Protein AF-A0A2N9M0F8-F1 (afdb_monomer_lite)

Sequence (91 aa):
MSFELFQIERIAEAQEYILYGRGACVAMVHGRSLGSSGYMTEKGLAFLFWRDGRPWLVSKGSEVEAAPEQVQEIQKFSEDLKNALGATDEH

Structure (mmCIF, N/CA/C/O backbone):
data_AF-A0A2N9M0F8-F1
#
_entry.id   AF-A0A2N9M0F8-F1
#
loop_
_atom_site.group_PDB
_atom_site.id
_atom_site.type_symbol
_atom_site.label_atom_id
_atom_site.label_alt_id
_atom_site.label_comp_id
_atom_site.label_asym_id
_atom_site.label_entity_id
_atom_site.label_seq_id
_atom_site.pdbx_PDB_ins_code
_atom_site.Cartn_x
_atom_site.Cartn_y
_atom_site.Cartn_z
_atom_site.occupancy
_atom_site.B_iso_or_equiv
_atom_site.auth_seq_id
_atom_site.auth_comp_id
_atom_site.auth_asym_id
_atom_site.auth_atom_id
_atom_site.pdbx_PDB_model_num
ATOM 1 N N . MET A 1 1 ? -4.521 -6.154 18.564 1.00 54.50 1 MET A N 1
ATOM 2 C CA . MET A 1 1 ? -3.107 -6.006 18.152 1.00 54.50 1 MET A CA 1
ATOM 3 C C . MET A 1 1 ? -2.823 -4.515 18.012 1.00 54.50 1 MET A C 1
ATOM 5 O O . MET A 1 1 ? -3.724 -3.811 17.582 1.00 54.50 1 MET A O 1
ATOM 9 N N . SER A 1 2 ? -1.665 -4.018 18.460 1.00 62.12 2 SER A N 1
ATOM 10 C CA . SER A 1 2 ? -1.343 -2.575 18.441 1.00 62.12 2 SER A CA 1
ATOM 11 C C . SER A 1 2 ? -0.648 -2.181 17.132 1.00 62.12 2 SER A C 1
ATOM 13 O O . SER A 1 2 ? 0.200 -2.933 16.656 1.00 62.12 2 SER A O 1
ATOM 15 N N . PHE A 1 3 ? -0.967 -1.004 16.583 1.00 63.75 3 PHE A N 1
ATOM 16 C CA . PHE A 1 3 ? -0.347 -0.424 15.378 1.00 63.75 3 PHE A CA 1
ATOM 17 C C . PHE A 1 3 ? 1.182 -0.283 15.480 1.00 63.75 3 PHE A C 1
ATOM 19 O O . PHE A 1 3 ? 1.887 -0.412 14.479 1.00 63.75 3 PHE A O 1
ATOM 26 N N . GLU A 1 4 ? 1.698 -0.101 16.698 1.00 64.62 4 GLU A N 1
ATOM 27 C CA . GLU A 1 4 ? 3.135 0.035 16.972 1.00 64.62 4 GLU A CA 1
ATOM 28 C C . GLU A 1 4 ? 3.935 -1.228 16.622 1.00 64.62 4 GLU A C 1
ATOM 30 O O . GLU A 1 4 ? 5.099 -1.131 16.244 1.00 64.62 4 GLU A O 1
ATOM 35 N N . LEU A 1 5 ? 3.312 -2.414 16.673 1.00 68.06 5 LEU A N 1
ATOM 36 C CA . LEU A 1 5 ? 3.971 -3.674 16.305 1.00 68.06 5 LEU A CA 1
ATOM 37 C C . LEU A 1 5 ? 4.194 -3.803 14.793 1.00 68.06 5 LEU A C 1
ATOM 39 O O . LEU A 1 5 ? 5.079 -4.541 14.367 1.00 68.06 5 LEU A O 1
ATOM 43 N N . PHE A 1 6 ? 3.403 -3.089 13.991 1.00 76.81 6 PHE A N 1
ATOM 44 C CA . PHE A 1 6 ? 3.450 -3.152 12.531 1.00 76.81 6 PHE A CA 1
ATOM 45 C C . PHE A 1 6 ? 4.129 -1.941 11.893 1.00 76.81 6 PHE A C 1
ATOM 47 O O . PHE A 1 6 ? 4.247 -1.912 10.667 1.00 76.81 6 PHE A O 1
ATOM 54 N N . GLN A 1 7 ? 4.570 -0.966 12.701 1.00 85.50 7 GLN A N 1
ATOM 55 C CA . GLN A 1 7 ? 5.099 0.326 12.246 1.00 85.50 7 GLN A CA 1
ATOM 56 C C . GLN A 1 7 ? 4.124 1.051 11.303 1.00 85.50 7 GLN A C 1
ATOM 58 O O . GLN A 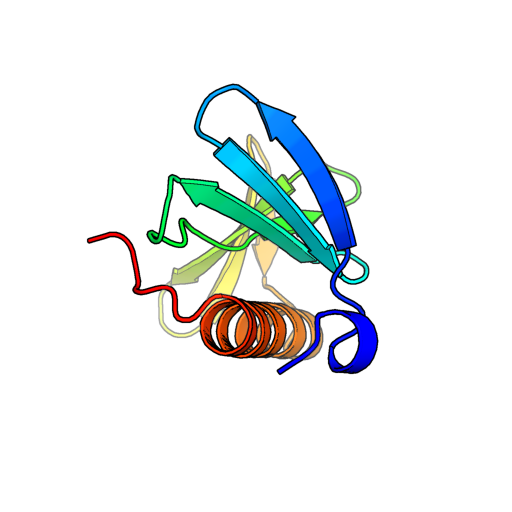1 7 ? 4.528 1.632 10.297 1.00 85.50 7 GLN A O 1
ATOM 63 N N . ILE A 1 8 ? 2.825 0.944 11.599 1.00 91.06 8 ILE A N 1
ATOM 64 C CA . ILE A 1 8 ? 1.762 1.589 10.832 1.00 91.06 8 ILE A CA 1
ATOM 65 C C . ILE A 1 8 ? 1.339 2.852 11.569 1.00 91.06 8 ILE A C 1
ATOM 67 O O . ILE A 1 8 ? 0.982 2.808 12.746 1.00 91.06 8 ILE A O 1
ATOM 71 N N . GLU A 1 9 ? 1.314 3.965 10.853 1.00 91.94 9 GLU A N 1
ATOM 72 C CA . GLU A 1 9 ? 0.966 5.271 11.401 1.00 91.94 9 GLU A CA 1
ATOM 73 C C . GLU A 1 9 ? -0.288 5.823 10.727 1.00 91.94 9 GLU A C 1
ATOM 75 O O . GLU A 1 9 ? -0.546 5.563 9.551 1.00 91.94 9 GLU A O 1
ATOM 80 N N . ARG A 1 10 ? -1.076 6.610 11.466 1.00 92.12 10 ARG A N 1
ATOM 81 C CA . ARG A 1 10 ? -2.137 7.433 10.873 1.00 92.12 10 ARG A CA 1
ATOM 82 C C . ARG A 1 10 ? -1.497 8.690 10.301 1.00 92.12 10 ARG A C 1
ATOM 84 O O . ARG A 1 10 ? -1.014 9.521 11.062 1.00 92.12 10 ARG A O 1
ATOM 91 N N . ILE A 1 11 ? -1.505 8.819 8.978 1.00 93.12 11 ILE A N 1
ATOM 92 C CA . ILE A 1 11 ? -0.953 9.978 8.267 1.00 93.12 11 ILE A CA 1
ATOM 93 C C . ILE A 1 11 ? -1.950 11.140 8.300 1.00 93.12 11 ILE A C 1
ATOM 95 O O . ILE A 1 11 ? -1.575 12.283 8.545 1.00 93.12 11 ILE A O 1
ATOM 99 N N . ALA A 1 12 ? -3.220 10.853 8.011 1.00 90.50 12 ALA A N 1
ATOM 100 C CA . ALA A 1 12 ? -4.274 11.854 7.914 1.00 90.50 12 ALA A CA 1
ATOM 101 C C . ALA A 1 12 ? -5.636 11.240 8.243 1.00 90.50 12 ALA A C 1
ATOM 103 O O . ALA A 1 12 ? -5.843 10.037 8.089 1.00 90.50 12 ALA A O 1
ATOM 104 N N . GLU A 1 13 ? -6.569 12.083 8.665 1.00 92.00 13 GLU A N 1
ATOM 105 C CA . GLU A 1 13 ? -7.944 11.700 8.958 1.00 92.00 13 GLU A CA 1
ATOM 106 C C . GLU A 1 13 ? -8.881 12.771 8.394 1.00 92.00 13 GLU A C 1
ATOM 108 O O . GLU A 1 13 ? -8.694 13.970 8.608 1.00 92.00 13 GLU A O 1
ATOM 113 N N . ALA A 1 14 ? -9.867 12.321 7.631 1.00 86.88 14 ALA A N 1
ATOM 114 C CA . ALA A 1 14 ? -11.012 13.086 7.171 1.00 86.88 14 ALA A CA 1
ATOM 115 C C . ALA A 1 14 ? -12.282 12.364 7.635 1.00 86.88 14 ALA A C 1
ATOM 117 O O . ALA A 1 14 ? -12.220 11.211 8.044 1.00 86.88 14 ALA A O 1
ATOM 118 N N . GLN A 1 15 ? -13.428 13.042 7.558 1.00 86.06 15 GLN A N 1
ATOM 119 C CA . GLN A 1 15 ? -14.696 12.668 8.199 1.00 86.06 15 GLN A CA 1
ATOM 120 C C . GLN A 1 15 ? -14.944 11.160 8.393 1.00 86.06 15 GLN A C 1
ATOM 122 O O . GLN A 1 15 ? -15.177 10.734 9.518 1.00 86.06 15 GLN A O 1
ATOM 127 N N . GLU A 1 16 ? -14.868 10.362 7.328 1.00 87.06 16 GLU A N 1
ATOM 128 C CA . GLU A 1 16 ? -15.007 8.902 7.413 1.0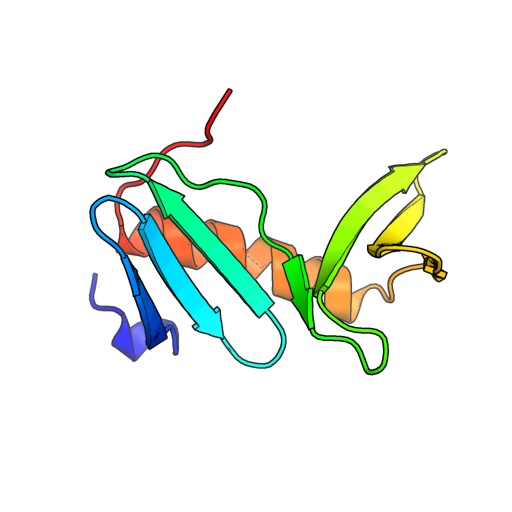0 87.06 16 GLU A CA 1
ATOM 129 C C . GLU A 1 16 ? -13.778 8.138 6.890 1.00 87.06 16 GLU A C 1
ATOM 131 O O . GLU A 1 16 ? -13.774 6.908 6.876 1.00 87.06 16 GLU A O 1
ATOM 136 N N . TYR A 1 17 ? -12.727 8.853 6.480 1.00 89.38 17 TYR A N 1
ATOM 137 C CA . TYR A 1 17 ? -11.552 8.289 5.823 1.00 89.38 17 TYR A CA 1
ATOM 138 C C . TYR A 1 17 ? -10.305 8.467 6.677 1.00 89.38 17 TYR A C 1
ATOM 140 O O . TYR A 1 17 ? -9.937 9.588 7.023 1.00 89.38 17 TYR A O 1
ATOM 148 N N . ILE A 1 18 ? -9.597 7.376 6.943 1.00 92.69 18 ILE A N 1
ATOM 149 C CA . ILE A 1 18 ? -8.295 7.414 7.608 1.00 92.69 18 ILE A CA 1
ATOM 150 C C . ILE A 1 18 ? -7.233 6.938 6.626 1.00 92.69 18 ILE A C 1
ATOM 152 O O . ILE A 1 18 ? -7.355 5.872 6.020 1.00 92.69 18 ILE A O 1
ATOM 156 N N . LEU A 1 19 ? -6.183 7.739 6.471 1.00 92.44 19 LEU A N 1
ATOM 157 C CA . LEU A 1 19 ? -5.011 7.395 5.685 1.00 92.44 19 LEU A CA 1
ATOM 158 C C . LEU A 1 19 ? -3.950 6.792 6.605 1.00 92.44 19 LEU A C 1
ATOM 160 O O . LEU A 1 19 ? -3.496 7.441 7.550 1.00 92.44 19 LEU A O 1
ATOM 164 N N . TYR A 1 20 ? -3.534 5.568 6.306 1.00 93.81 20 TYR A N 1
ATOM 165 C CA . TYR A 1 20 ? -2.484 4.854 7.021 1.00 93.81 20 TYR A CA 1
ATOM 166 C C . TYR A 1 20 ? -1.217 4.750 6.182 1.00 93.81 20 TYR A C 1
ATOM 168 O O . TYR A 1 20 ? -1.285 4.626 4.959 1.00 93.81 20 TYR A O 1
ATOM 176 N N . GLY A 1 21 ? -0.068 4.774 6.852 1.00 94.12 21 GLY A N 1
ATOM 177 C CA . GLY A 1 21 ? 1.252 4.739 6.235 1.00 94.12 21 GLY A CA 1
ATOM 178 C C . GLY A 1 21 ? 2.192 3.730 6.864 1.00 94.12 21 GLY A C 1
ATOM 179 O O . GLY A 1 21 ? 2.132 3.498 8.070 1.00 94.12 21 GLY A O 1
ATOM 180 N N . ARG A 1 22 ? 3.094 3.186 6.043 1.00 94.88 22 ARG A N 1
ATOM 181 C CA . ARG A 1 22 ? 4.298 2.475 6.486 1.00 94.88 22 ARG A CA 1
ATOM 182 C C . ARG A 1 22 ? 5.390 2.561 5.427 1.00 94.88 22 ARG A C 1
ATOM 184 O O . ARG A 1 22 ? 5.270 1.957 4.361 1.00 94.88 22 ARG A O 1
ATOM 191 N N . GLY A 1 23 ? 6.477 3.269 5.728 1.00 92.94 23 GLY A N 1
ATOM 192 C CA . GLY A 1 23 ? 7.521 3.529 4.734 1.00 92.94 23 GLY A CA 1
ATOM 193 C C . GLY A 1 23 ? 6.927 4.227 3.507 1.00 92.94 23 GLY A C 1
ATOM 194 O O . GLY A 1 23 ? 6.265 5.251 3.645 1.00 92.94 23 GLY A O 1
ATOM 195 N N . ALA A 1 24 ? 7.120 3.653 2.317 1.00 94.38 24 ALA A N 1
ATOM 196 C CA . ALA A 1 24 ? 6.512 4.151 1.082 1.00 94.38 24 ALA A CA 1
ATOM 197 C C . ALA A 1 24 ? 5.065 3.666 0.860 1.00 94.38 24 ALA A C 1
ATOM 199 O O . ALA A 1 24 ? 4.397 4.152 -0.049 1.00 94.38 24 ALA A O 1
ATOM 200 N N . CYS A 1 25 ? 4.553 2.727 1.658 1.00 95.69 25 CYS A N 1
ATOM 201 C CA . CYS A 1 25 ? 3.191 2.223 1.501 1.00 95.69 25 CYS A CA 1
ATOM 202 C C . CYS A 1 25 ? 2.163 3.168 2.126 1.00 95.69 25 CYS A C 1
ATOM 204 O O . CYS A 1 25 ? 2.374 3.702 3.218 1.00 95.69 25 CYS A O 1
ATOM 206 N N . VAL A 1 26 ? 1.027 3.324 1.448 1.00 94.75 26 VAL A N 1
ATOM 207 C CA . VAL A 1 26 ? -0.101 4.147 1.894 1.00 94.75 26 VAL A CA 1
ATOM 208 C C . VAL A 1 26 ? -1.407 3.425 1.581 1.00 94.75 26 VAL A C 1
ATOM 210 O O . VAL A 1 26 ? -1.553 2.871 0.497 1.00 94.75 26 VAL A O 1
ATOM 213 N N . ALA A 1 27 ? -2.376 3.448 2.491 1.00 93.56 27 ALA A N 1
ATOM 214 C CA . ALA A 1 27 ? -3.728 2.962 2.218 1.00 93.56 27 ALA A CA 1
ATOM 215 C C . ALA A 1 27 ? -4.783 3.855 2.855 1.00 93.56 27 ALA A C 1
ATOM 217 O O . ALA A 1 27 ? -4.565 4.447 3.912 1.00 93.56 27 ALA A O 1
ATOM 218 N N . MET A 1 28 ? -5.941 3.920 2.205 1.00 91.81 28 MET A N 1
ATOM 219 C CA . MET A 1 28 ? -7.104 4.647 2.688 1.00 91.81 28 MET A CA 1
ATOM 220 C C . MET A 1 28 ? -8.148 3.660 3.204 1.00 91.81 28 MET A C 1
ATOM 222 O O . MET A 1 28 ? -8.434 2.652 2.559 1.00 91.81 28 MET A O 1
ATOM 226 N N . VAL A 1 29 ? -8.704 3.958 4.372 1.00 91.19 29 VAL A N 1
ATOM 227 C CA . VAL A 1 29 ? -9.705 3.134 5.051 1.00 91.19 29 VAL A CA 1
ATOM 228 C C . VAL A 1 29 ? -10.966 3.959 5.254 1.00 91.19 29 VAL A C 1
ATOM 230 O O . VAL A 1 29 ? -10.881 5.055 5.805 1.00 91.19 29 VAL A O 1
ATOM 233 N N . HIS A 1 30 ? -12.118 3.423 4.848 1.00 89.75 30 HIS A N 1
ATOM 234 C CA . HIS A 1 30 ? -13.444 3.989 5.110 1.00 89.75 30 HIS A CA 1
ATOM 235 C C . HIS A 1 30 ? -14.179 3.104 6.120 1.00 89.75 30 HIS A C 1
ATOM 237 O O . HIS A 1 30 ? -14.590 1.983 5.819 1.00 89.75 30 HIS A O 1
ATOM 243 N N . GLY A 1 31 ? -14.303 3.564 7.366 1.00 84.38 31 GLY A N 1
ATOM 244 C CA . GLY A 1 31 ? -14.876 2.757 8.450 1.00 84.38 31 GLY A CA 1
ATOM 245 C C . GLY A 1 31 ? -14.071 1.475 8.728 1.00 84.38 31 GLY A C 1
ATOM 246 O O . GLY A 1 31 ? -13.034 1.525 9.383 1.00 84.38 31 GLY A O 1
ATOM 247 N N . ARG A 1 32 ? -14.568 0.318 8.264 1.00 80.44 32 ARG A N 1
ATOM 248 C CA . ARG A 1 32 ? -13.884 -0.996 8.346 1.00 80.44 32 ARG A CA 1
ATOM 249 C C . ARG A 1 32 ? -13.475 -1.555 6.982 1.00 80.44 32 ARG A C 1
ATOM 251 O O . ARG A 1 32 ? -12.964 -2.672 6.920 1.00 80.44 32 ARG A O 1
ATOM 258 N N . SER A 1 33 ? -13.712 -0.804 5.916 1.00 82.00 33 SER A N 1
ATOM 259 C CA . SER A 1 33 ? -13.345 -1.190 4.563 1.00 82.00 33 SER A CA 1
ATOM 260 C C . SER A 1 33 ? -11.958 -0.654 4.256 1.00 82.00 33 SER A C 1
ATOM 262 O O . SER A 1 33 ? -11.707 0.551 4.343 1.00 82.00 33 SER A O 1
ATOM 264 N N . LEU A 1 34 ? -11.039 -1.561 3.938 1.00 83.75 34 LEU A N 1
ATOM 265 C CA . LEU A 1 34 ? -9.741 -1.193 3.397 1.00 83.75 34 LEU A CA 1
ATOM 266 C C . LEU A 1 34 ? -9.892 -1.030 1.881 1.00 83.75 34 LEU A C 1
ATOM 268 O O . LEU A 1 34 ? -10.227 -1.994 1.191 1.00 83.75 34 LEU A O 1
ATOM 272 N N . GLY A 1 35 ? -9.638 0.181 1.380 1.00 78.62 35 GLY A N 1
ATOM 273 C CA . GLY A 1 35 ? -9.496 0.426 -0.052 1.00 78.62 35 GLY A CA 1
ATOM 274 C C . GLY A 1 35 ? -8.175 -0.132 -0.593 1.00 78.62 35 GLY A C 1
ATOM 275 O O . GLY A 1 35 ? -7.446 -0.854 0.084 1.00 78.62 35 GLY A O 1
ATOM 276 N N . SER A 1 36 ? -7.805 0.228 -1.820 1.00 78.31 36 SER A N 1
ATOM 277 C CA . SER A 1 36 ? -6.536 -0.252 -2.379 1.00 78.31 36 SER A CA 1
ATOM 278 C C . SER A 1 36 ? -5.330 0.371 -1.666 1.00 78.31 36 SER A C 1
ATOM 280 O O . SER A 1 36 ? -5.246 1.591 -1.505 1.00 78.31 36 SER A O 1
ATOM 282 N N . SER A 1 37 ? -4.352 -0.461 -1.313 1.00 89.44 37 SER A N 1
ATOM 283 C CA . SER A 1 37 ? -3.024 0.001 -0.906 1.00 89.44 37 SER A CA 1
ATOM 284 C C . SER A 1 37 ? -2.232 0.478 -2.122 1.00 89.44 37 SER A C 1
ATOM 286 O O . SER A 1 37 ? -2.273 -0.132 -3.194 1.00 89.44 37 SER A O 1
ATOM 288 N N . GLY A 1 38 ? -1.497 1.567 -1.947 1.00 91.38 38 GLY A N 1
ATOM 289 C CA . GLY A 1 38 ? -0.601 2.142 -2.935 1.00 91.38 38 GLY A CA 1
ATOM 290 C C . GLY A 1 38 ? 0.812 2.334 -2.393 1.00 91.38 38 GLY A C 1
ATOM 291 O O . GLY A 1 38 ? 1.105 2.099 -1.220 1.00 91.38 38 GLY A O 1
ATOM 292 N N . TYR A 1 39 ? 1.688 2.773 -3.285 1.00 94.19 39 TYR A N 1
ATOM 293 C CA . TYR A 1 39 ? 3.102 3.009 -3.054 1.00 94.19 39 TYR A CA 1
ATOM 294 C C . TYR A 1 39 ? 3.454 4.436 -3.466 1.00 94.19 39 TYR A C 1
ATOM 296 O O . TYR A 1 39 ? 3.126 4.878 -4.571 1.00 94.19 39 TYR A O 1
ATOM 304 N N . MET A 1 40 ? 4.113 5.172 -2.581 1.00 92.44 40 MET A N 1
ATOM 305 C CA . MET A 1 40 ? 4.588 6.518 -2.849 1.00 92.44 40 MET A CA 1
ATOM 306 C C . MET A 1 40 ? 5.865 6.439 -3.681 1.00 92.44 40 MET A C 1
ATOM 308 O O . MET A 1 40 ? 6.892 5.936 -3.233 1.00 92.44 40 MET A O 1
ATOM 312 N N . THR A 1 41 ? 5.792 6.939 -4.909 1.00 89.12 41 THR A N 1
ATOM 313 C CA . THR A 1 41 ? 6.936 7.051 -5.819 1.00 89.12 41 THR A CA 1
ATOM 314 C C . THR A 1 41 ? 7.337 8.515 -5.972 1.00 89.12 41 THR A C 1
ATOM 316 O O . THR A 1 41 ? 6.589 9.418 -5.594 1.00 89.12 41 THR A O 1
ATOM 319 N N . GLU A 1 42 ? 8.468 8.783 -6.623 1.00 86.25 42 GLU A N 1
ATOM 320 C CA . GLU A 1 42 ? 8.862 10.150 -7.001 1.00 86.25 42 GLU A CA 1
ATOM 321 C C . GLU A 1 42 ? 7.819 10.851 -7.893 1.00 86.25 42 GLU A C 1
ATOM 323 O O . GLU A 1 42 ? 7.754 12.076 -7.943 1.00 86.25 42 GLU A O 1
ATOM 328 N N . LYS A 1 43 ? 6.973 10.075 -8.585 1.00 85.38 43 LYS A N 1
ATOM 329 C CA . LYS A 1 43 ? 5.889 10.571 -9.445 1.00 85.38 43 LYS A CA 1
ATOM 330 C C . LYS A 1 43 ? 4.532 10.621 -8.730 1.00 85.38 43 LYS A C 1
ATOM 332 O O . LYS A 1 43 ? 3.506 10.815 -9.380 1.00 85.38 43 LYS A O 1
ATOM 337 N N . GLY A 1 44 ? 4.517 10.434 -7.410 1.00 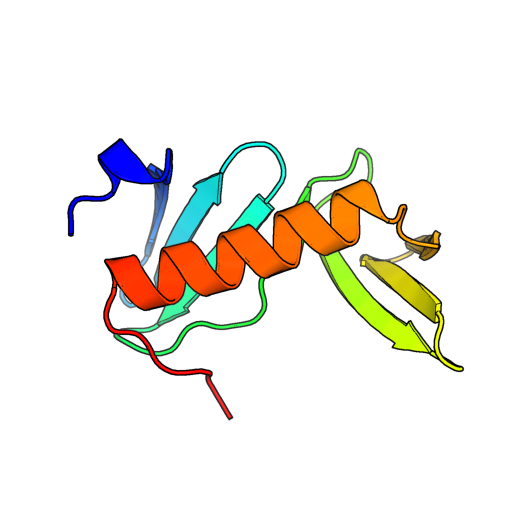88.88 44 GLY A N 1
ATOM 338 C CA . GLY A 1 44 ? 3.319 10.394 -6.575 1.00 88.88 44 GLY A CA 1
ATOM 339 C C . GLY A 1 44 ? 2.810 8.978 -6.296 1.00 88.88 44 GLY A C 1
ATOM 340 O O . GLY A 1 44 ? 3.527 7.989 -6.473 1.00 88.88 44 GLY A O 1
ATOM 341 N N . LEU A 1 45 ? 1.559 8.893 -5.838 1.00 92.31 45 LEU A N 1
ATOM 342 C CA . LEU A 1 45 ? 0.920 7.638 -5.446 1.00 92.31 45 LEU A CA 1
ATOM 343 C C . LEU A 1 45 ? 0.666 6.741 -6.667 1.00 92.31 45 LEU A C 1
ATOM 345 O O . LEU A 1 45 ? -0.017 7.143 -7.613 1.00 92.31 45 LEU A O 1
ATOM 349 N N . ALA A 1 46 ? 1.203 5.526 -6.617 1.00 94.88 46 ALA A N 1
ATOM 350 C CA . ALA A 1 46 ? 0.978 4.473 -7.594 1.00 94.88 46 ALA A CA 1
ATOM 351 C C . ALA A 1 46 ? 0.267 3.281 -6.944 1.00 94.88 46 ALA A 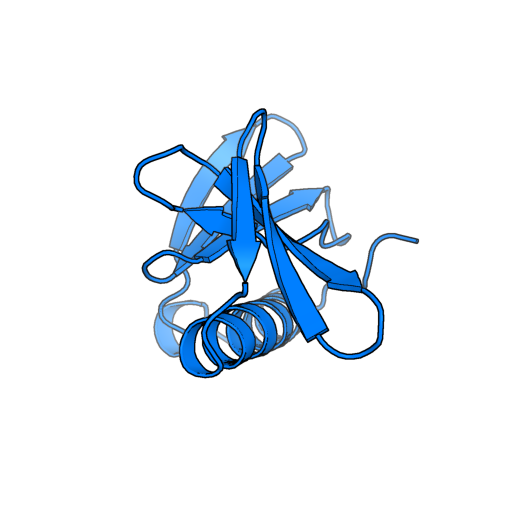C 1
ATOM 353 O O . ALA A 1 46 ? 0.494 2.986 -5.774 1.00 94.88 46 ALA A O 1
ATOM 354 N N . PHE A 1 47 ? -0.558 2.569 -7.701 1.00 92.94 47 PHE A N 1
ATOM 355 C CA . PHE A 1 47 ? -1.240 1.361 -7.241 1.00 92.94 47 PHE A CA 1
ATOM 356 C C . PHE A 1 47 ? -0.681 0.131 -7.944 1.00 92.94 47 PHE A C 1
ATOM 358 O O . PHE A 1 47 ? -0.249 0.207 -9.096 1.00 92.94 47 PHE A O 1
ATOM 365 N N . LEU A 1 48 ? -0.693 -0.997 -7.237 1.00 92.94 48 LEU A N 1
ATOM 366 C CA . LEU A 1 48 ? -0.241 -2.271 -7.772 1.00 92.94 48 LEU A CA 1
ATOM 367 C C . LEU A 1 48 ? -1.322 -2.882 -8.673 1.00 92.94 48 LEU A C 1
ATOM 369 O O . LEU A 1 48 ? -2.418 -3.193 -8.215 1.00 92.94 48 LEU A O 1
ATOM 373 N N . PHE A 1 49 ? -0.985 -3.112 -9.937 1.00 92.31 49 PHE A N 1
ATOM 374 C CA . PHE A 1 49 ? -1.811 -3.819 -10.910 1.00 92.31 49 PHE A CA 1
ATOM 375 C C . PHE A 1 49 ? -1.081 -5.043 -11.445 1.00 92.31 49 PHE A C 1
ATOM 377 O O . PHE A 1 49 ? 0.132 -5.025 -11.627 1.00 92.31 49 PHE A O 1
ATOM 384 N N . TRP A 1 50 ? -1.830 -6.093 -11.765 1.00 92.12 50 TRP A N 1
ATOM 385 C CA . TRP A 1 50 ? -1.297 -7.277 -12.432 1.00 92.12 50 TRP A CA 1
ATOM 386 C C . TRP A 1 50 ? -1.711 -7.267 -13.901 1.00 92.12 50 TRP A C 1
ATOM 388 O O . TRP A 1 50 ? -2.895 -7.145 -14.213 1.00 92.12 50 TRP A O 1
ATOM 398 N N . ARG A 1 51 ? -0.739 -7.391 -14.808 1.00 92.56 51 ARG A N 1
ATOM 399 C CA . ARG A 1 51 ? -0.958 -7.489 -16.260 1.00 92.56 51 ARG A CA 1
ATOM 400 C C . ARG A 1 51 ? -0.081 -8.598 -16.813 1.00 92.56 51 ARG A C 1
ATOM 402 O O . ARG A 1 51 ? 1.124 -8.588 -16.580 1.00 92.56 51 ARG A O 1
ATOM 409 N N . ASP A 1 52 ? -0.691 -9.574 -17.480 1.00 92.81 52 ASP A N 1
ATOM 410 C CA . ASP A 1 52 ? 0.011 -10.729 -18.058 1.00 92.81 52 ASP A CA 1
ATOM 411 C C . ASP A 1 52 ? 0.942 -11.448 -17.057 1.00 92.81 52 ASP A C 1
ATOM 413 O O . ASP A 1 52 ? 2.056 -11.857 -17.383 1.00 92.81 52 ASP A O 1
ATOM 417 N N . GLY A 1 53 ? 0.504 -11.557 -15.796 1.00 93.00 53 GLY A N 1
ATOM 418 C CA . GLY A 1 53 ? 1.277 -12.172 -14.710 1.00 93.00 53 GLY A CA 1
ATOM 419 C C . GLY A 1 53 ? 2.428 -11.321 -14.163 1.00 93.00 53 GLY A C 1
ATOM 420 O O . GLY A 1 53 ? 3.159 -11.793 -13.297 1.00 93.00 53 GLY A O 1
ATOM 421 N N . ARG A 1 54 ? 2.588 -10.076 -14.629 1.00 95.06 54 ARG A N 1
ATOM 422 C CA . ARG A 1 54 ? 3.612 -9.141 -14.152 1.00 95.06 54 ARG A CA 1
ATOM 423 C C . ARG A 1 54 ? 3.006 -8.048 -13.276 1.00 95.06 54 ARG A C 1
ATOM 425 O O . ARG A 1 54 ? 1.931 -7.537 -13.611 1.00 95.06 54 ARG A O 1
ATOM 432 N N . PRO A 1 55 ? 3.674 -7.674 -12.178 1.00 95.69 55 PRO A N 1
ATOM 433 C CA . PRO A 1 55 ? 3.227 -6.594 -11.319 1.00 95.69 55 PRO A CA 1
ATOM 434 C C . PRO A 1 55 ? 3.666 -5.234 -11.881 1.00 95.69 55 PRO A C 1
ATOM 436 O O . PRO A 1 55 ? 4.802 -5.053 -12.308 1.00 95.69 55 PRO A O 1
ATOM 439 N N . TRP A 1 56 ? 2.771 -4.257 -11.852 1.00 95.62 56 TRP A N 1
ATOM 440 C CA . TRP A 1 56 ? 2.996 -2.894 -12.325 1.00 95.62 56 TRP A CA 1
ATOM 441 C C . TRP A 1 56 ? 2.575 -1.892 -11.258 1.00 95.62 56 TRP A C 1
ATOM 443 O O . TRP A 1 56 ? 1.499 -2.021 -10.680 1.00 95.62 56 TRP A O 1
ATOM 453 N N . LEU A 1 57 ? 3.390 -0.865 -11.040 1.00 94.75 57 LEU A N 1
ATOM 454 C CA . LEU A 1 57 ? 3.002 0.336 -10.313 1.00 94.75 57 LEU A CA 1
ATOM 455 C C . LEU A 1 57 ? 2.465 1.364 -11.307 1.00 94.75 57 LEU A C 1
ATOM 457 O O . LEU A 1 57 ? 3.202 1.891 -12.143 1.00 94.75 57 LEU A O 1
ATOM 461 N N . VAL A 1 58 ? 1.167 1.641 -11.203 1.00 94.12 58 VAL A N 1
ATOM 462 C CA . VAL A 1 58 ? 0.441 2.561 -12.084 1.00 94.12 58 VAL A CA 1
ATOM 463 C C . VAL A 1 58 ? 0.044 3.801 -11.296 1.00 94.12 58 VAL A C 1
ATOM 465 O O . VAL A 1 58 ? -0.695 3.717 -10.316 1.00 94.12 58 VAL A O 1
ATOM 468 N N . SER A 1 59 ? 0.516 4.960 -11.738 1.00 91.19 59 SER A N 1
ATOM 469 C CA . SER A 1 59 ? 0.101 6.272 -11.247 1.00 91.19 59 SER A CA 1
ATOM 470 C C . SER A 1 59 ? -0.481 7.108 -12.385 1.00 91.19 59 SER A C 1
ATOM 472 O O . SER A 1 59 ? -0.502 6.707 -13.553 1.00 91.19 59 SER A O 1
ATOM 474 N N . LYS A 1 60 ? -0.968 8.310 -12.064 1.00 86.19 60 LYS A N 1
ATOM 475 C CA . LYS A 1 60 ? -1.463 9.240 -13.081 1.00 86.19 60 LYS A CA 1
ATOM 476 C C . LYS A 1 60 ? -0.317 9.664 -14.011 1.00 86.19 60 LYS A C 1
ATOM 478 O O . LYS A 1 60 ? 0.467 10.544 -13.676 1.00 86.19 60 LYS A O 1
ATOM 483 N N . GLY A 1 61 ? -0.260 9.060 -15.199 1.00 83.94 61 GLY A N 1
ATOM 484 C CA . GLY A 1 61 ? 0.711 9.393 -16.247 1.00 83.94 61 GLY A CA 1
ATOM 485 C C . GLY A 1 61 ? 2.044 8.642 -16.167 1.00 83.94 61 GLY A C 1
ATOM 486 O O . GLY A 1 61 ? 2.979 9.010 -16.875 1.00 83.94 61 GLY A O 1
ATOM 487 N N . SER A 1 62 ? 2.159 7.604 -15.334 1.00 87.94 62 SER A N 1
ATOM 488 C CA . SER A 1 62 ? 3.333 6.731 -15.321 1.00 87.94 62 SER A CA 1
ATOM 489 C C . SER A 1 62 ? 2.947 5.302 -14.984 1.00 87.94 62 SER A C 1
ATOM 491 O O . SER A 1 62 ? 2.168 5.056 -14.070 1.00 87.94 62 SER A O 1
ATOM 493 N N . GLU A 1 63 ? 3.569 4.362 -15.681 1.00 92.44 63 GLU A N 1
ATOM 494 C CA . GLU A 1 63 ? 3.460 2.936 -15.403 1.00 92.44 63 GLU A CA 1
ATOM 495 C C . GLU A 1 63 ? 4.866 2.358 -15.433 1.00 92.44 63 GLU A C 1
ATOM 497 O O . GLU A 1 63 ? 5.611 2.574 -16.390 1.00 92.44 63 GLU A O 1
ATOM 502 N N . VAL A 1 64 ? 5.250 1.684 -14.358 1.00 93.56 64 VAL A N 1
ATOM 503 C CA . VAL A 1 64 ? 6.550 1.024 -14.248 1.00 93.56 64 VAL A CA 1
ATOM 504 C C . VAL A 1 64 ? 6.338 -0.384 -13.726 1.00 93.56 64 VAL A C 1
ATOM 506 O O . VAL A 1 64 ? 5.440 -0.614 -12.916 1.00 93.56 64 VAL A O 1
ATOM 509 N N . GLU A 1 65 ? 7.135 -1.333 -14.201 1.00 94.75 65 GLU A N 1
ATOM 510 C CA . GLU A 1 65 ? 7.119 -2.682 -13.640 1.00 94.75 65 GLU A CA 1
ATOM 511 C C . GLU A 1 65 ? 7.537 -2.601 -12.166 1.00 94.75 65 GLU A C 1
ATOM 513 O O . GLU A 1 65 ? 8.495 -1.904 -11.820 1.00 94.75 65 GLU A O 1
ATOM 518 N N . ALA A 1 66 ? 6.767 -3.243 -11.291 1.00 94.94 66 ALA A N 1
ATOM 519 C CA . ALA A 1 66 ? 7.026 -3.213 -9.861 1.00 94.94 66 ALA A CA 1
ATOM 520 C C . ALA A 1 66 ? 8.166 -4.178 -9.534 1.00 94.94 66 ALA A C 1
ATOM 522 O O . ALA A 1 66 ? 8.145 -5.339 -9.951 1.00 94.94 66 ALA A O 1
ATOM 523 N N . ALA A 1 67 ? 9.131 -3.725 -8.739 1.00 94.88 67 ALA A N 1
ATOM 524 C CA . ALA A 1 67 ? 10.150 -4.619 -8.216 1.00 94.88 67 ALA A CA 1
ATOM 525 C C . ALA A 1 67 ? 9.515 -5.641 -7.246 1.00 94.88 67 ALA A C 1
ATOM 527 O O . ALA A 1 67 ? 8.559 -5.297 -6.538 1.00 94.88 67 ALA A O 1
ATOM 528 N N . PRO A 1 68 ? 10.027 -6.883 -7.167 1.00 95.00 68 PRO A N 1
ATOM 529 C CA . PRO A 1 68 ? 9.498 -7.904 -6.261 1.00 95.00 68 PRO A CA 1
ATOM 530 C C . PRO A 1 68 ? 9.414 -7.442 -4.801 1.00 95.00 68 PRO A C 1
ATOM 532 O O . PRO A 1 68 ? 8.459 -7.774 -4.101 1.00 95.00 68 PRO A O 1
ATOM 535 N N . GLU A 1 69 ? 10.376 -6.638 -4.355 1.00 94.44 69 GLU A N 1
ATOM 536 C CA . GLU A 1 69 ? 10.425 -6.078 -3.006 1.00 94.44 69 GLU A CA 1
ATOM 537 C C . GLU A 1 69 ? 9.247 -5.128 -2.764 1.00 94.44 69 GLU A C 1
ATOM 539 O O . GLU A 1 69 ? 8.577 -5.228 -1.740 1.00 94.44 69 GLU A O 1
ATOM 544 N N . GLN A 1 70 ? 8.920 -4.274 -3.740 1.00 94.62 70 GLN A N 1
ATOM 545 C CA . GLN A 1 70 ? 7.778 -3.357 -3.652 1.00 94.62 70 GLN A CA 1
ATOM 546 C C . GLN A 1 70 ? 6.457 -4.126 -3.575 1.00 94.62 70 GLN A C 1
ATOM 548 O O . GLN A 1 70 ? 5.571 -3.771 -2.801 1.00 94.62 70 GLN A O 1
ATOM 553 N N . VAL A 1 71 ? 6.324 -5.210 -4.347 1.00 95.12 71 VAL A N 1
ATOM 554 C CA . VAL A 1 71 ? 5.140 -6.081 -4.297 1.00 95.12 71 VAL A CA 1
ATOM 555 C C . VAL A 1 71 ? 4.979 -6.688 -2.906 1.00 95.12 71 VAL A C 1
ATOM 557 O O . VAL A 1 71 ? 3.890 -6.627 -2.335 1.00 95.12 71 VAL A O 1
ATOM 560 N N . GLN A 1 72 ? 6.061 -7.229 -2.343 1.00 95.12 72 GLN A N 1
ATOM 561 C CA . GLN A 1 72 ? 6.050 -7.819 -1.004 1.00 95.12 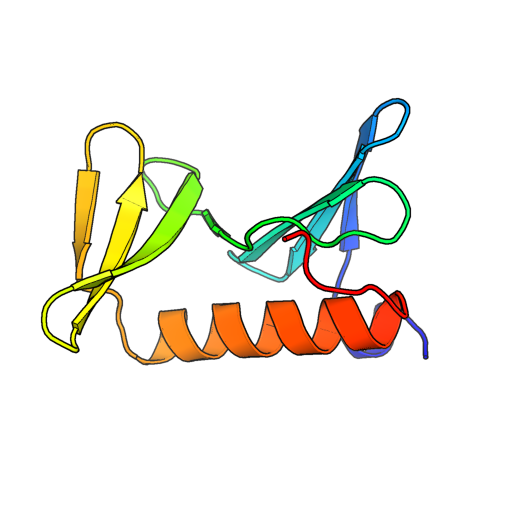72 GLN A CA 1
ATOM 562 C C . GLN A 1 72 ? 5.726 -6.782 0.076 1.00 95.12 72 GLN A C 1
ATOM 564 O O . GLN A 1 72 ? 4.934 -7.066 0.974 1.00 95.12 72 GLN A O 1
ATOM 569 N N . GLU A 1 73 ? 6.290 -5.575 -0.013 1.00 94.56 73 GLU A N 1
ATOM 570 C CA . GLU A 1 73 ? 6.008 -4.485 0.924 1.00 94.56 73 GLU A CA 1
ATOM 571 C C . GLU A 1 73 ? 4.525 -4.099 0.926 1.00 94.56 73 GLU A C 1
ATOM 573 O O . GLU A 1 73 ? 3.918 -4.025 1.999 1.00 94.56 73 GLU A O 1
ATOM 578 N N . ILE A 1 74 ? 3.925 -3.919 -0.258 1.00 94.44 74 ILE A N 1
ATOM 579 C CA . ILE A 1 74 ? 2.509 -3.549 -0.417 1.00 94.44 74 ILE A CA 1
ATOM 580 C C . ILE A 1 74 ? 1.594 -4.658 0.104 1.00 94.44 74 ILE A C 1
ATOM 582 O O . ILE A 1 74 ? 0.633 -4.381 0.829 1.00 94.44 74 ILE A O 1
ATOM 586 N N . GLN A 1 75 ? 1.882 -5.915 -0.245 1.00 93.75 75 GLN A N 1
ATOM 587 C CA . GLN A 1 75 ? 1.094 -7.066 0.201 1.00 93.75 75 GLN A CA 1
ATOM 588 C C . GLN A 1 75 ? 1.141 -7.199 1.721 1.00 93.75 75 GLN A C 1
ATOM 590 O O . GLN A 1 75 ? 0.096 -7.188 2.373 1.00 93.75 75 GLN A O 1
ATOM 595 N N . LYS A 1 76 ? 2.346 -7.197 2.298 1.00 93.75 76 LYS A N 1
ATOM 596 C CA . LYS A 1 76 ? 2.531 -7.289 3.746 1.00 93.75 76 LYS A CA 1
ATOM 597 C C . LYS A 1 76 ? 1.890 -6.110 4.473 1.00 93.75 76 LYS A C 1
ATOM 599 O O . LYS A 1 76 ? 1.314 -6.283 5.539 1.00 93.75 76 LYS A O 1
ATOM 604 N 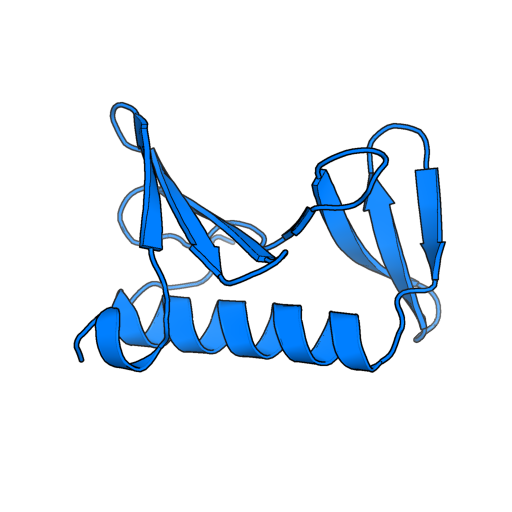N . PHE A 1 77 ? 1.977 -4.898 3.922 1.00 94.38 77 PHE A N 1
ATOM 605 C CA . PHE A 1 77 ? 1.329 -3.721 4.510 1.00 94.38 77 PHE A CA 1
ATOM 606 C C . PHE A 1 77 ? -0.187 -3.857 4.529 1.00 94.38 77 PHE A C 1
ATOM 608 O O . PHE A 1 77 ? -0.806 -3.587 5.554 1.00 94.38 77 PHE A O 1
ATOM 615 N N . SER A 1 78 ? -0.768 -4.336 3.434 1.00 92.12 78 SER A N 1
ATOM 616 C CA . SER A 1 78 ? -2.209 -4.559 3.338 1.00 92.12 78 SER A CA 1
ATOM 617 C C . SER A 1 78 ? -2.679 -5.603 4.352 1.00 92.12 78 SER A C 1
ATOM 619 O O . SER A 1 78 ? -3.664 -5.379 5.048 1.00 92.12 78 SER A O 1
ATOM 621 N N . GLU A 1 79 ? -1.966 -6.723 4.477 1.00 91.62 79 GLU A N 1
ATOM 622 C CA . GLU A 1 79 ? -2.285 -7.781 5.443 1.00 91.62 79 GLU A CA 1
ATOM 623 C C . GLU A 1 79 ? -2.153 -7.301 6.892 1.00 91.62 79 GLU A C 1
ATOM 625 O O . GLU A 1 79 ? -3.071 -7.482 7.694 1.00 91.62 79 GLU A O 1
ATOM 630 N N . ASP A 1 80 ? -1.046 -6.638 7.225 1.00 92.31 80 ASP A N 1
ATOM 631 C CA . ASP A 1 80 ? -0.804 -6.110 8.568 1.00 92.31 80 ASP A CA 1
ATOM 632 C C . ASP A 1 80 ? -1.852 -5.054 8.948 1.00 92.31 80 ASP A C 1
ATOM 634 O O . ASP A 1 80 ? -2.367 -5.061 10.068 1.00 92.31 80 ASP A O 1
ATOM 638 N N . LEU A 1 81 ? -2.225 -4.181 8.007 1.00 90.69 81 LEU A N 1
ATOM 639 C CA . LEU A 1 81 ? -3.248 -3.162 8.222 1.00 90.69 81 LEU A CA 1
ATOM 640 C C . LEU A 1 81 ? -4.638 -3.779 8.429 1.00 90.69 81 LEU A C 1
ATOM 642 O O . LEU A 1 81 ? -5.346 -3.376 9.354 1.00 90.69 81 LEU A O 1
ATOM 646 N N . LYS A 1 82 ? -5.011 -4.797 7.639 1.00 89.56 82 LYS A N 1
ATOM 647 C CA . LYS A 1 82 ? -6.257 -5.558 7.848 1.00 89.56 82 LYS A CA 1
ATOM 648 C C . LYS A 1 82 ? -6.288 -6.196 9.230 1.00 89.56 82 LYS A C 1
ATOM 650 O O . LYS A 1 82 ? -7.277 -6.050 9.946 1.00 89.56 82 LYS A O 1
ATOM 655 N N . ASN A 1 83 ? -5.195 -6.845 9.628 1.00 88.75 83 ASN A N 1
ATOM 656 C CA . ASN A 1 83 ? -5.072 -7.500 10.929 1.00 88.75 83 ASN A CA 1
ATOM 657 C C . ASN A 1 83 ? -5.138 -6.501 12.094 1.00 88.75 83 ASN A C 1
ATOM 659 O O . ASN A 1 83 ? -5.773 -6.781 13.112 1.00 88.75 83 ASN A O 1
ATOM 663 N N . ALA A 1 84 ? -4.513 -5.329 11.954 1.00 87.75 84 ALA A N 1
ATOM 664 C CA . ALA A 1 84 ? -4.548 -4.276 12.966 1.00 87.75 84 ALA A CA 1
ATOM 665 C C . ALA A 1 84 ? -5.953 -3.676 13.140 1.00 87.75 84 ALA A C 1
ATOM 667 O O . ALA A 1 84 ? -6.367 -3.404 14.268 1.00 87.75 84 ALA A O 1
ATOM 668 N N . LEU A 1 85 ? -6.690 -3.496 12.039 1.00 85.75 85 LEU A N 1
ATOM 669 C CA . LEU A 1 85 ? -8.014 -2.868 12.034 1.00 85.75 85 LEU A CA 1
ATOM 670 C C . LEU A 1 85 ? -9.181 -3.843 12.234 1.00 85.75 85 LEU A C 1
ATOM 672 O O . LEU A 1 85 ? -10.287 -3.406 12.553 1.00 85.75 85 LEU A O 1
ATOM 676 N N . GLY A 1 86 ? -8.971 -5.142 12.009 1.00 82.25 86 GLY A N 1
ATOM 677 C CA . GLY A 1 86 ? -10.074 -6.080 11.779 1.00 82.25 86 GLY A CA 1
ATOM 678 C C . GLY A 1 86 ? -10.901 -5.698 10.544 1.00 82.25 86 GLY A C 1
ATOM 679 O O . GLY A 1 86 ? -12.118 -5.886 10.538 1.00 82.25 86 GLY A O 1
ATOM 680 N N . ALA A 1 87 ? -10.251 -5.086 9.551 1.00 72.94 87 ALA A N 1
ATOM 681 C CA . ALA A 1 87 ? -10.877 -4.587 8.332 1.00 72.94 87 ALA A CA 1
ATOM 682 C C . ALA A 1 87 ? -11.075 -5.703 7.296 1.00 72.94 87 ALA A C 1
ATOM 684 O O . ALA A 1 87 ? -10.342 -6.694 7.280 1.00 72.94 87 ALA A O 1
ATOM 685 N N . THR A 1 88 ? -12.045 -5.514 6.406 1.00 70.81 88 THR A N 1
ATOM 686 C CA . THR A 1 88 ? -12.296 -6.375 5.239 1.00 70.81 88 THR A CA 1
ATOM 687 C C . THR A 1 88 ? -11.989 -5.617 3.950 1.00 70.81 88 THR A C 1
ATOM 689 O O . THR A 1 88 ? -12.024 -4.387 3.938 1.00 70.81 88 THR A O 1
ATOM 692 N N . ASP A 1 89 ? -11.691 -6.332 2.864 1.00 71.12 89 ASP A N 1
ATOM 693 C CA . ASP A 1 89 ? -11.547 -5.716 1.540 1.00 71.12 89 ASP A CA 1
ATOM 694 C C . ASP A 1 89 ? -12.859 -5.064 1.089 1.00 71.12 89 ASP A C 1
ATOM 696 O O . ASP A 1 89 ? -13.928 -5.684 1.161 1.00 71.12 89 ASP A O 1
ATOM 700 N N . GLU A 1 90 ? -12.771 -3.824 0.610 1.00 62.22 90 GLU A N 1
ATOM 701 C CA . GLU A 1 90 ? -13.868 -3.166 -0.098 1.00 62.22 90 GLU A CA 1
ATOM 702 C C . GLU A 1 90 ? -14.066 -3.863 -1.458 1.00 62.22 90 GLU A C 1
ATOM 704 O O . GLU A 1 90 ? -13.112 -3.989 -2.227 1.00 62.22 90 GLU A O 1
ATOM 709 N N . HIS A 1 91 ? -15.273 -4.386 -1.712 1.00 49.69 91 HIS A N 1
ATOM 710 C CA . HIS A 1 91 ? -15.644 -5.071 -2.960 1.00 49.69 91 HIS A CA 1
ATOM 711 C C . HIS A 1 91 ? -16.457 -4.151 -3.867 1.00 49.69 91 HIS A C 1
ATOM 713 O O . HIS A 1 91 ? -17.439 -3.563 -3.356 1.00 49.69 91 HIS A O 1
#

Radius of gyration: 13.01 Å; chains: 1; bounding box: 26×25×36 Å

pLDDT: mean 87.87, std 9.66, range [49.69, 95.69]

Secondary structure (DSSP, 8-state):
--GGGGT-EEEEEETTEEEEEETTEEEEEETTEEEEEEEEETTEEEEEEEETTEEEEEETTEEEEPPHHHHHHHHHHHHHHHHHHT-EE--

Foldseek 3Di:
DDCVVVQKDFPDDDDQWTWIDDDQKIWIDGNQATEFIWGQDPVGTFGWDADPNWTWTDDDPDIDGDDPVRVVVRVSVVVVVCVNRVHDHDD